Protein AF-A0A2A4YZ15-F1 (afdb_monomer)

Foldseek 3Di:
DDKAFFFKDFVVQRQWTAGPVGWIWGQQPDPDPVRFFIHTFDWDDDVNHFTFTQDPNDTDGPVNRVVRMDTDGDIGDRGDDDDDPDD

Solvent-accessible surface area (backbone atoms only — not comparable to full-atom values): 5255 Å² total; per-residue (Å²): 131,65,68,44,58,34,35,30,35,30,70,97,36,90,47,40,36,23,34,85,85,75,50,40,32,36,52,53,92,49,95,40,97,89,36,36,48,62,41,75,56,63,82,42,59,53,94,81,71,47,53,19,38,74,54,96,89,40,81,45,46,47,69,60,48,61,74,38,48,44,85,36,92,45,79,43,66,46,57,65,80,73,79,76,76,84,129

Sequence (87 aa):
MDKLLIKYRFQGFPYIVADGKGEFYQLPHTA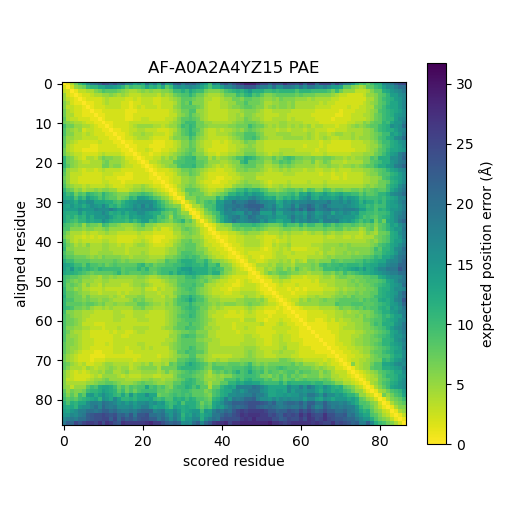NKYTRSFRKLNLILNNGITAGYRINRKFVSFNQLRKVAYISNEVVATKIDLPNPPF

Radius of gyration: 14.41 Å; Cα contacts (8 Å, |Δi|>4): 152; chains: 1; bounding box: 32×29×44 Å

Structure (mmCIF, N/CA/C/O backbone):
data_AF-A0A2A4YZ15-F1
#
_entry.id   AF-A0A2A4YZ15-F1
#
loop_
_atom_site.group_PDB
_atom_site.id
_atom_site.type_symbol
_atom_site.label_atom_id
_atom_site.label_alt_id
_atom_site.label_comp_id
_atom_site.label_asym_id
_atom_site.label_entity_id
_atom_site.label_seq_id
_atom_site.pdbx_PDB_ins_code
_atom_site.Cartn_x
_atom_site.Cartn_y
_atom_site.Cartn_z
_atom_site.occupancy
_atom_site.B_iso_or_equiv
_atom_site.auth_seq_id
_atom_site.auth_comp_id
_atom_site.auth_asym_id
_atom_site.auth_atom_id
_atom_site.pdbx_PDB_model_num
ATOM 1 N N . MET A 1 1 ? -7.529 4.719 21.021 1.00 52.25 1 MET A N 1
ATOM 2 C CA . MET A 1 1 ? -7.121 3.775 19.959 1.00 52.25 1 MET A CA 1
ATOM 3 C C . MET A 1 1 ? -6.937 4.567 18.686 1.00 52.25 1 MET A C 1
ATOM 5 O O . MET A 1 1 ? -7.905 5.181 18.251 1.00 52.25 1 MET A O 1
ATOM 9 N N . ASP A 1 2 ? -5.734 4.590 18.117 1.00 70.38 2 ASP A N 1
ATOM 10 C CA . ASP A 1 2 ? -5.533 5.263 16.834 1.00 70.38 2 ASP A CA 1
ATOM 11 C C . ASP A 1 2 ? -6.227 4.439 15.741 1.00 70.38 2 ASP A C 1
ATOM 13 O O . ASP A 1 2 ? -6.110 3.213 15.689 1.00 70.38 2 ASP A O 1
ATOM 17 N N . LYS A 1 3 ? -7.029 5.096 14.907 1.00 75.56 3 LYS A N 1
ATOM 18 C CA . LYS A 1 3 ? -7.710 4.477 13.766 1.00 75.56 3 LYS A CA 1
ATOM 19 C C . LYS A 1 3 ? -7.059 5.003 12.497 1.00 75.56 3 LYS A C 1
ATOM 21 O O . LYS A 1 3 ? -6.844 6.206 12.377 1.00 75.56 3 LYS A O 1
ATOM 26 N N . LEU A 1 4 ? -6.761 4.113 11.558 1.00 82.25 4 LEU A N 1
ATOM 27 C CA . LEU A 1 4 ? -6.249 4.477 10.246 1.00 82.25 4 LEU A CA 1
ATOM 28 C C . LEU A 1 4 ? -7.373 4.342 9.221 1.00 82.25 4 LEU A C 1
ATOM 30 O O . LEU A 1 4 ? -7.979 3.277 9.086 1.00 82.25 4 LEU A O 1
ATOM 34 N N . LEU A 1 5 ? -7.641 5.430 8.500 1.00 87.75 5 LEU A N 1
ATOM 35 C CA . LEU A 1 5 ? -8.514 5.405 7.336 1.00 87.75 5 LEU A CA 1
ATOM 36 C C . LEU A 1 5 ? -7.705 4.915 6.138 1.00 87.75 5 LEU A C 1
ATOM 38 O O . LEU A 1 5 ? -6.882 5.644 5.581 1.00 87.75 5 LEU A O 1
ATOM 42 N N . ILE A 1 6 ? -7.959 3.676 5.748 1.00 89.38 6 ILE A N 1
ATOM 43 C CA . ILE A 1 6 ? -7.462 3.116 4.503 1.00 89.38 6 ILE A CA 1
ATOM 44 C C . ILE A 1 6 ? -8.321 3.698 3.385 1.00 89.38 6 ILE A C 1
ATOM 46 O O . ILE A 1 6 ? -9.544 3.769 3.507 1.00 89.38 6 ILE A O 1
ATOM 50 N N . LYS A 1 7 ? -7.661 4.154 2.318 1.00 91.44 7 LYS A N 1
ATOM 51 C CA . LYS A 1 7 ? -8.310 4.636 1.091 1.00 91.44 7 LYS A CA 1
ATOM 52 C C . LYS A 1 7 ? -8.012 3.755 -0.106 1.00 91.44 7 LYS A C 1
ATOM 54 O O . LYS A 1 7 ? -8.835 3.681 -1.016 1.00 91.44 7 LYS A O 1
ATOM 59 N N . TYR A 1 8 ? -6.867 3.078 -0.093 1.00 91.12 8 TYR A N 1
ATOM 60 C CA . TYR A 1 8 ? -6.447 2.219 -1.187 1.00 91.12 8 TYR A CA 1
ATOM 61 C C . TYR A 1 8 ? -5.907 0.888 -0.680 1.00 91.12 8 TYR A C 1
ATOM 63 O O . TYR A 1 8 ? -5.160 0.823 0.300 1.00 91.12 8 TYR A O 1
ATOM 71 N N . ARG A 1 9 ? -6.264 -0.167 -1.403 1.00 91.56 9 ARG A N 1
ATOM 72 C CA . ARG A 1 9 ? -5.694 -1.510 -1.299 1.00 91.56 9 ARG A CA 1
ATOM 73 C C . ARG A 1 9 ? -5.088 -1.896 -2.645 1.00 91.56 9 ARG A C 1
ATOM 75 O O . ARG A 1 9 ? -5.301 -1.219 -3.649 1.00 91.56 9 ARG A O 1
ATOM 82 N N . PHE A 1 10 ? -4.320 -2.980 -2.661 1.00 91.19 10 PHE A N 1
ATOM 83 C CA . PHE A 1 10 ? -3.545 -3.390 -3.828 1.00 91.19 10 PHE A CA 1
ATOM 84 C C . PHE A 1 10 ? -3.802 -4.862 -4.149 1.00 91.19 10 PHE A C 1
ATOM 86 O O . PHE A 1 10 ? -3.594 -5.742 -3.309 1.00 91.19 10 PHE A O 1
ATOM 93 N N . GLN A 1 11 ? -4.265 -5.144 -5.364 1.00 89.38 11 GLN A N 1
ATOM 94 C CA . GLN A 1 11 ? -4.515 -6.510 -5.816 1.00 89.38 11 GLN A CA 1
ATOM 95 C C . GLN A 1 11 ? -3.199 -7.306 -5.827 1.00 89.38 11 GLN A C 1
ATOM 97 O O . GLN A 1 11 ? -2.167 -6.823 -6.288 1.00 89.38 11 GLN A O 1
ATOM 102 N N . GLY A 1 12 ? -3.217 -8.515 -5.257 1.00 85.75 12 GLY A N 1
ATOM 103 C CA . GLY A 1 12 ? -2.016 -9.344 -5.075 1.00 85.75 12 GLY A CA 1
ATOM 104 C C . GLY A 1 12 ? -1.132 -8.957 -3.878 1.00 85.75 12 GLY A C 1
ATOM 105 O O . GLY A 1 12 ? -0.208 -9.696 -3.548 1.00 85.75 12 GLY A O 1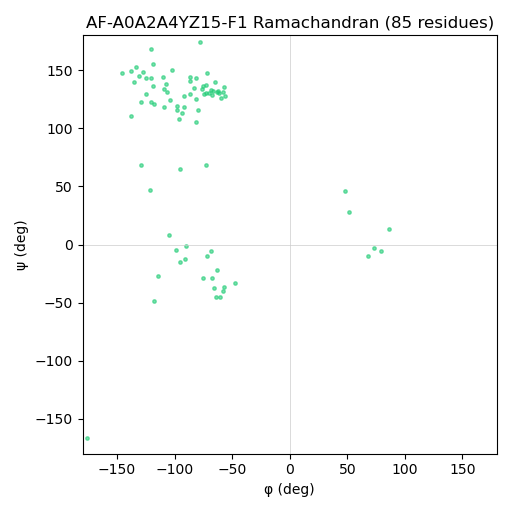
ATOM 106 N N . PHE A 1 13 ? -1.438 -7.857 -3.179 1.00 86.12 13 PHE A N 1
ATOM 107 C CA . PHE A 1 13 ? -0.723 -7.410 -1.979 1.00 86.12 13 PHE A CA 1
ATOM 108 C C . PHE A 1 13 ? -1.707 -7.125 -0.827 1.00 86.12 13 PHE A C 1
ATOM 110 O O . PHE A 1 13 ? -1.860 -5.976 -0.413 1.00 86.12 13 PHE A O 1
ATOM 117 N N . PRO A 1 14 ? -2.369 -8.158 -0.268 1.00 82.44 14 PRO A N 1
ATOM 118 C CA . PRO A 1 14 ? -3.461 -7.987 0.701 1.00 82.44 14 PRO A CA 1
ATOM 119 C C . PRO A 1 14 ? -3.039 -7.311 2.014 1.00 82.44 14 PRO A C 1
ATOM 121 O O . PRO A 1 14 ? -3.873 -6.737 2.709 1.00 82.44 14 PRO A O 1
ATOM 124 N N . TYR A 1 15 ? -1.746 -7.357 2.342 1.00 84.44 15 TYR A N 1
ATOM 125 C CA . TYR A 1 15 ? -1.179 -6.753 3.548 1.00 84.44 15 TYR A CA 1
ATOM 126 C C . TYR A 1 15 ? -0.718 -5.313 3.340 1.00 84.44 15 TYR A C 1
ATOM 128 O O . TYR A 1 15 ? -0.198 -4.718 4.273 1.00 84.44 15 TYR A O 1
ATOM 136 N N . ILE A 1 16 ? -0.832 -4.763 2.133 1.00 88.56 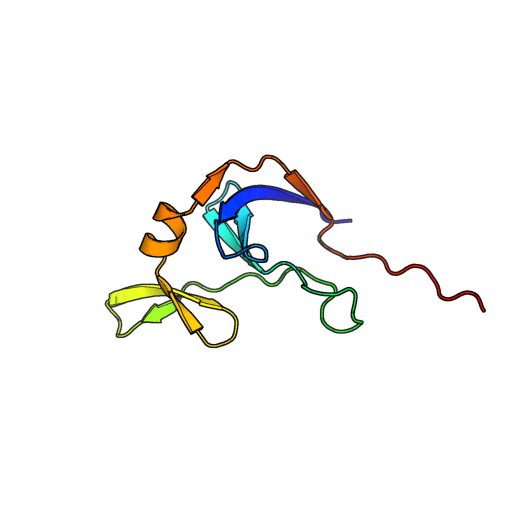16 ILE A N 1
ATOM 137 C CA . ILE A 1 16 ? -0.392 -3.404 1.832 1.00 88.56 16 ILE A CA 1
ATOM 138 C C . ILE A 1 16 ? -1.619 -2.535 1.673 1.00 88.56 16 ILE A C 1
ATOM 140 O O . ILE A 1 16 ? -2.560 -2.878 0.957 1.00 88.56 16 ILE A O 1
ATOM 144 N N . VAL A 1 17 ? -1.593 -1.401 2.352 1.00 89.88 17 VAL A N 1
ATOM 145 C CA . VAL A 1 17 ? -2.678 -0.431 2.340 1.00 89.88 17 VAL A CA 1
ATOM 146 C C . VAL A 1 17 ? -2.082 0.958 2.255 1.00 89.88 17 VAL A C 1
ATOM 148 O O . VAL A 1 17 ? -0.975 1.191 2.743 1.00 89.88 17 VAL A O 1
ATOM 151 N N . ALA A 1 18 ? -2.799 1.876 1.623 1.00 90.50 18 ALA A N 1
ATOM 152 C CA . ALA A 1 18 ? -2.433 3.279 1.636 1.00 90.50 18 ALA A CA 1
ATOM 153 C C . ALA A 1 18 ? -3.556 4.116 2.236 1.00 90.50 18 ALA A C 1
ATOM 155 O O . ALA A 1 18 ? -4.750 3.839 2.050 1.00 90.50 18 ALA A O 1
ATOM 156 N N . ASP A 1 19 ? -3.150 5.140 2.974 1.00 88.44 19 ASP A N 1
ATOM 157 C CA . ASP A 1 19 ? -4.073 6.148 3.462 1.00 88.44 19 ASP A CA 1
ATOM 158 C C . ASP A 1 19 ? -4.431 7.149 2.351 1.00 88.44 19 ASP A C 1
ATOM 160 O O . ASP A 1 19 ? -3.895 7.135 1.240 1.00 88.44 19 ASP A O 1
ATOM 164 N N . GLY A 1 20 ? -5.369 8.044 2.652 1.00 81.50 20 GLY A N 1
ATOM 165 C CA . GLY A 1 20 ? -5.751 9.121 1.735 1.00 81.50 20 GLY A CA 1
ATOM 166 C C . GLY A 1 20 ? -4.680 10.192 1.521 1.00 81.50 20 GLY A C 1
ATOM 167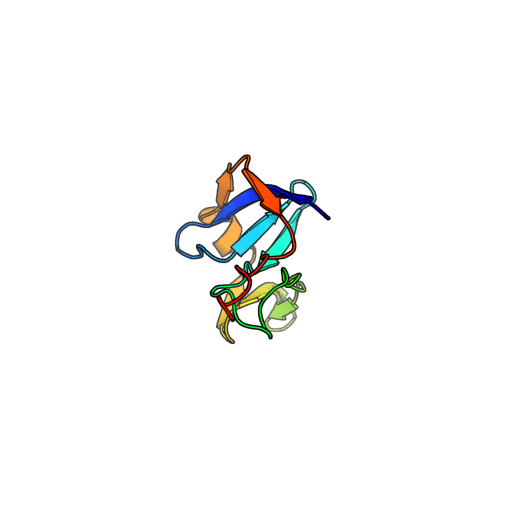 O O . GLY A 1 20 ? -4.888 11.078 0.700 1.00 81.50 20 GLY A O 1
ATOM 168 N N . LYS A 1 21 ? -3.561 10.136 2.253 1.00 84.44 21 LYS A N 1
ATOM 169 C CA . LYS A 1 21 ? -2.449 11.093 2.180 1.00 84.44 21 LYS A CA 1
ATOM 170 C C . LYS A 1 21 ? -1.300 10.578 1.309 1.00 84.44 21 LYS A C 1
ATOM 172 O O . LYS A 1 21 ? -0.357 11.318 1.051 1.00 84.44 21 LYS A O 1
ATOM 177 N N . GLY A 1 22 ? -1.393 9.337 0.825 1.00 79.38 22 GLY A N 1
ATOM 178 C CA . GLY A 1 22 ? -0.362 8.703 0.008 1.00 79.38 22 GLY A CA 1
ATOM 179 C C . GLY A 1 22 ? 0.729 8.011 0.824 1.00 79.38 22 GLY A C 1
ATOM 180 O O . GLY A 1 22 ? 1.761 7.645 0.261 1.00 79.38 22 GLY A O 1
ATOM 181 N N . GLU A 1 23 ? 0.519 7.806 2.126 1.00 87.62 23 GLU A N 1
ATOM 182 C CA . GLU A 1 23 ? 1.411 7.003 2.954 1.00 87.62 23 GLU A CA 1
ATOM 183 C C . GLU A 1 23 ? 1.025 5.527 2.882 1.00 87.62 23 GLU A C 1
ATOM 185 O O . GLU A 1 23 ? -0.153 5.166 2.874 1.00 87.62 23 GLU A O 1
ATOM 190 N N . PHE A 1 24 ? 2.039 4.664 2.834 1.00 89.50 24 PHE A N 1
ATOM 191 C CA . PHE A 1 24 ? 1.864 3.225 2.684 1.00 89.50 24 PHE A CA 1
ATOM 192 C C . PHE A 1 24 ? 2.167 2.522 3.996 1.00 89.50 24 PHE A C 1
ATOM 194 O O . PHE A 1 24 ? 3.157 2.811 4.674 1.00 89.50 24 PHE A O 1
ATOM 201 N N . TYR A 1 25 ? 1.338 1.540 4.314 1.00 88.69 25 TYR A N 1
ATOM 202 C CA . TYR A 1 25 ? 1.432 0.758 5.530 1.00 88.69 25 TYR A CA 1
ATOM 203 C C . TYR A 1 25 ? 1.350 -0.723 5.200 1.00 88.69 25 TYR A C 1
ATOM 205 O O . TYR A 1 25 ? 0.622 -1.153 4.304 1.00 88.69 25 TYR A O 1
ATOM 213 N N . GLN A 1 26 ? 2.098 -1.507 5.962 1.00 87.31 26 GLN A N 1
ATOM 214 C CA . GLN A 1 26 ? 1.977 -2.947 5.999 1.00 87.31 26 GLN A CA 1
ATOM 215 C C . GLN A 1 26 ? 1.122 -3.337 7.204 1.00 87.31 26 GLN A C 1
ATOM 217 O O . GLN A 1 26 ? 1.480 -3.060 8.355 1.00 87.31 26 GLN A O 1
ATOM 222 N N . LEU A 1 27 ? -0.003 -3.983 6.912 1.00 83.12 27 LEU A N 1
ATOM 223 C CA . LEU A 1 27 ? -0.857 -4.618 7.894 1.00 83.12 27 LEU A CA 1
ATOM 224 C C . LEU A 1 27 ? -0.109 -5.781 8.555 1.00 83.12 27 LEU A C 1
ATOM 226 O O . LEU A 1 27 ? 0.591 -6.542 7.875 1.00 83.12 27 LEU A O 1
ATOM 230 N N . PRO A 1 28 ? -0.273 -5.958 9.870 1.00 75.81 28 PRO A N 1
ATOM 231 C CA . PRO A 1 28 ? 0.173 -7.171 10.531 1.00 75.81 28 PRO A CA 1
ATOM 232 C C . PRO A 1 28 ? -0.547 -8.406 9.967 1.00 75.81 28 PRO A C 1
ATOM 234 O O . PRO A 1 28 ? -1.768 -8.432 9.853 1.00 75.81 28 PRO A O 1
ATOM 237 N N . HIS A 1 29 ? 0.220 -9.441 9.613 1.00 66.00 29 HIS A N 1
ATOM 238 C CA . HIS A 1 29 ? -0.303 -10.692 9.043 1.00 66.00 29 HIS A CA 1
ATOM 239 C C . HIS A 1 29 ? -0.978 -11.587 10.097 1.00 66.00 29 HIS A C 1
ATOM 241 O O . HIS A 1 29 ? -1.862 -12.379 9.789 1.00 66.00 29 HIS A O 1
ATOM 247 N N . THR A 1 30 ? -0.540 -11.488 11.350 1.00 62.47 30 THR A N 1
ATOM 248 C CA . THR A 1 30 ? -1.011 -12.315 12.467 1.00 62.47 30 THR A CA 1
ATOM 249 C C . THR A 1 30 ? -1.008 -11.499 13.744 1.00 62.47 30 THR A C 1
ATOM 251 O O . THR A 1 30 ? -0.109 -10.680 13.955 1.00 62.47 30 THR A O 1
ATOM 254 N N . ALA A 1 31 ? -1.955 -11.791 14.634 1.00 58.94 31 ALA A N 1
ATOM 255 C CA . ALA A 1 31 ? -1.977 -11.276 15.995 1.00 58.94 31 ALA A CA 1
ATOM 256 C C . ALA A 1 31 ? -0.884 -11.961 16.844 1.00 58.94 31 ALA A C 1
ATOM 258 O O . ALA A 1 31 ? -1.156 -12.767 17.725 1.00 58.94 31 ALA A O 1
ATOM 259 N N . ASN A 1 32 ? 0.385 -11.685 16.545 1.00 58.38 32 ASN A N 1
ATOM 260 C CA . ASN A 1 32 ? 1.523 -12.114 17.357 1.00 58.38 32 ASN A CA 1
ATOM 261 C C . ASN A 1 32 ? 2.021 -10.920 18.185 1.00 58.38 32 ASN A C 1
ATOM 263 O O . ASN A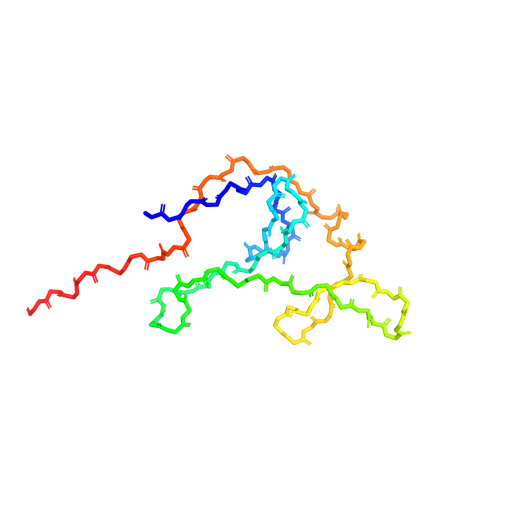 1 32 ? 1.917 -9.775 17.748 1.00 58.38 32 ASN A O 1
ATOM 267 N N . LYS A 1 33 ? 2.584 -11.171 19.374 1.00 55.91 33 LYS A N 1
ATOM 268 C CA . LYS A 1 33 ? 3.111 -10.167 20.318 1.00 55.91 33 LYS A CA 1
ATOM 269 C C . LYS A 1 33 ? 4.022 -9.123 19.661 1.00 55.91 33 LYS A C 1
ATOM 271 O O . LYS A 1 33 ? 3.986 -7.965 20.061 1.00 55.91 33 LYS A O 1
ATOM 276 N N . TYR A 1 34 ? 4.766 -9.519 18.630 1.00 57.94 34 TYR A N 1
ATOM 277 C CA . TYR A 1 34 ? 5.741 -8.677 17.930 1.00 57.94 34 TYR A CA 1
ATOM 278 C C . TYR A 1 34 ? 5.205 -7.988 16.665 1.00 57.94 34 TYR A C 1
ATOM 280 O O . TYR A 1 34 ? 5.829 -7.056 16.169 1.00 57.94 34 TYR A O 1
ATOM 288 N N . THR A 1 35 ? 4.054 -8.415 16.141 1.00 62.78 35 THR A N 1
ATOM 289 C CA . THR A 1 35 ? 3.456 -7.890 14.902 1.00 62.78 35 THR A CA 1
ATOM 290 C C . THR A 1 35 ? 2.061 -7.343 15.187 1.00 62.78 35 THR A C 1
ATOM 292 O O . THR A 1 35 ? 1.111 -7.692 14.502 1.00 62.78 35 THR A O 1
ATOM 295 N N . ARG A 1 36 ? 1.904 -6.538 16.247 1.00 64.69 36 ARG A N 1
ATOM 296 C CA . ARG A 1 36 ? 0.594 -5.982 16.652 1.00 64.69 36 ARG A CA 1
ATOM 297 C 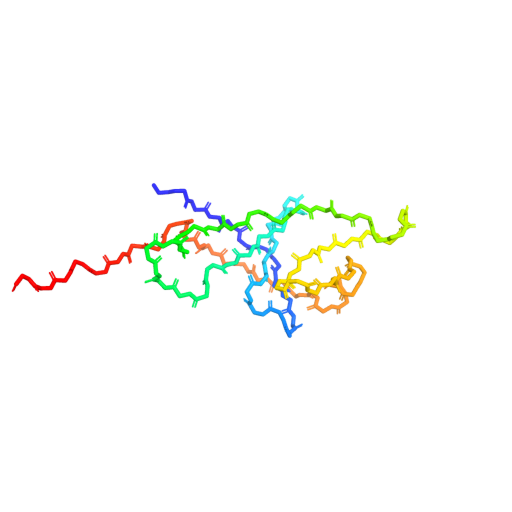C . ARG A 1 36 ? 0.265 -4.628 16.033 1.00 64.69 36 ARG A C 1
ATOM 299 O O . ARG A 1 36 ? -0.870 -4.178 16.159 1.00 64.69 36 ARG A O 1
ATOM 306 N N . SER A 1 37 ? 1.250 -3.971 15.426 1.00 71.94 37 SER A N 1
ATOM 307 C CA . SER A 1 37 ? 1.128 -2.613 14.908 1.00 71.94 37 SER A CA 1
ATOM 308 C C . SER A 1 37 ? 1.362 -2.545 13.407 1.00 71.94 37 SER A C 1
ATOM 310 O O . SER A 1 37 ? 2.052 -3.368 12.803 1.00 71.94 37 SER A O 1
ATOM 312 N N . PHE A 1 38 ? 0.775 -1.512 12.818 1.00 80.50 38 PHE A N 1
ATOM 313 C CA . PHE A 1 38 ? 0.970 -1.158 11.425 1.00 80.50 38 PHE A CA 1
ATOM 314 C C . PHE A 1 38 ? 2.409 -0.710 11.252 1.00 80.50 38 PHE A C 1
ATOM 316 O O . PHE A 1 38 ? 2.911 0.126 12.007 1.00 80.50 38 PHE A O 1
ATOM 323 N N . ARG A 1 39 ? 3.069 -1.242 10.230 1.00 84.81 39 ARG A N 1
ATOM 324 C CA . ARG A 1 39 ? 4.403 -0.786 9.866 1.00 84.81 39 ARG A CA 1
ATOM 325 C C . ARG A 1 39 ? 4.284 0.201 8.721 1.00 84.81 39 ARG A C 1
ATOM 327 O O . ARG A 1 39 ? 3.901 -0.186 7.621 1.00 84.81 39 ARG A O 1
ATOM 334 N N . LYS A 1 40 ? 4.660 1.457 8.952 1.00 87.69 40 LYS A N 1
ATOM 335 C CA . LYS A 1 40 ? 4.833 2.422 7.863 1.00 87.69 40 LYS A CA 1
ATOM 336 C C . LYS A 1 40 ? 5.960 1.953 6.941 1.00 87.69 40 LYS A C 1
ATOM 338 O O . LYS A 1 40 ? 7.032 1.553 7.407 1.00 87.69 40 LYS A O 1
ATOM 343 N N . LEU A 1 41 ? 5.697 1.953 5.641 1.00 88.25 41 LEU A N 1
ATOM 344 C CA . LEU A 1 41 ? 6.669 1.588 4.622 1.00 88.25 41 LEU A CA 1
ATOM 345 C C . LEU A 1 41 ? 7.401 2.840 4.158 1.00 88.25 41 LEU A C 1
ATOM 347 O O . LEU A 1 41 ? 6.788 3.825 3.751 1.00 88.25 41 LEU A O 1
ATOM 351 N N . ASN A 1 42 ? 8.727 2.778 4.195 1.00 87.38 42 ASN A N 1
ATOM 352 C CA . ASN A 1 42 ? 9.563 3.859 3.700 1.00 87.38 42 ASN A CA 1
ATOM 353 C C . ASN A 1 42 ? 9.723 3.728 2.188 1.00 87.38 42 ASN A C 1
ATOM 355 O O . ASN A 1 42 ? 9.984 2.632 1.680 1.00 87.38 42 ASN A O 1
ATOM 359 N N . LEU A 1 43 ? 9.581 4.853 1.489 1.00 87.12 43 LEU A N 1
ATOM 360 C CA . LEU A 1 43 ? 9.881 4.943 0.068 1.00 87.12 43 LEU A CA 1
ATOM 361 C C . LEU A 1 43 ? 11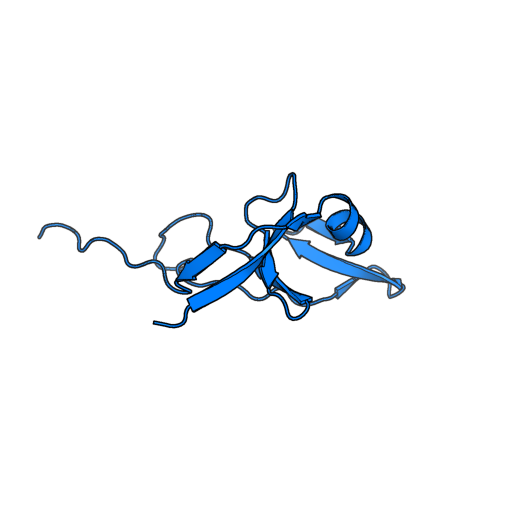.393 4.781 -0.130 1.00 87.12 43 LEU A C 1
ATOM 363 O O . LEU A 1 43 ? 12.188 5.452 0.524 1.00 87.12 43 LEU A O 1
ATOM 367 N N . ILE A 1 44 ? 11.782 3.873 -1.016 1.00 90.12 44 ILE A N 1
ATOM 368 C CA . ILE A 1 44 ? 13.174 3.556 -1.335 1.00 90.12 44 ILE A CA 1
ATOM 369 C C . ILE A 1 44 ? 13.365 3.715 -2.841 1.00 90.12 44 ILE A C 1
ATOM 371 O O . ILE A 1 44 ? 12.487 3.360 -3.630 1.00 90.12 44 ILE A O 1
ATOM 375 N N . LEU A 1 45 ? 14.533 4.216 -3.237 1.00 88.38 45 LEU A N 1
ATOM 376 C CA . LEU A 1 45 ? 14.965 4.247 -4.629 1.00 88.38 45 LEU A CA 1
ATOM 377 C C . LEU A 1 45 ? 15.775 2.985 -4.941 1.00 88.38 45 LEU A C 1
ATOM 379 O O . LEU A 1 45 ? 16.832 2.756 -4.358 1.00 88.38 45 LEU A O 1
ATOM 383 N N . ASN A 1 46 ? 15.292 2.168 -5.872 1.00 85.00 46 ASN A N 1
ATOM 384 C CA . ASN A 1 46 ? 16.067 1.073 -6.439 1.00 85.00 46 ASN A CA 1
ATOM 385 C C . ASN A 1 46 ? 17.000 1.620 -7.527 1.00 85.00 46 ASN A C 1
ATOM 387 O O . ASN A 1 46 ? 16.542 2.303 -8.450 1.00 85.00 46 ASN A O 1
ATOM 391 N N . ASN A 1 47 ? 18.300 1.338 -7.396 1.00 83.88 47 ASN A N 1
ATOM 392 C CA . ASN A 1 47 ? 19.372 1.849 -8.262 1.00 83.88 47 ASN A CA 1
ATOM 393 C C . ASN A 1 47 ? 19.361 3.382 -8.444 1.00 83.88 47 ASN A C 1
ATOM 395 O O . ASN A 1 47 ? 19.749 3.882 -9.493 1.00 83.88 47 ASN A O 1
ATOM 399 N N . GLY A 1 48 ? 18.855 4.134 -7.458 1.00 85.12 48 GLY A N 1
ATOM 400 C CA . GLY A 1 48 ? 18.760 5.600 -7.509 1.00 85.12 48 GLY A CA 1
ATOM 401 C C . GLY A 1 48 ? 17.676 6.169 -8.436 1.00 85.12 48 GLY A C 1
ATOM 402 O O . GLY A 1 48 ? 17.484 7.378 -8.448 1.00 85.12 48 GLY A O 1
ATOM 403 N N . ILE A 1 49 ? 16.944 5.326 -9.176 1.00 85.56 49 ILE A N 1
ATOM 404 C CA . ILE A 1 49 ? 16.002 5.774 -10.218 1.00 85.56 49 ILE A CA 1
ATOM 405 C C . ILE A 1 49 ? 14.564 5.364 -9.891 1.00 85.56 49 ILE A C 1
ATOM 407 O O . ILE A 1 49 ? 13.641 6.171 -9.972 1.00 85.56 49 ILE A O 1
ATOM 411 N N . THR A 1 50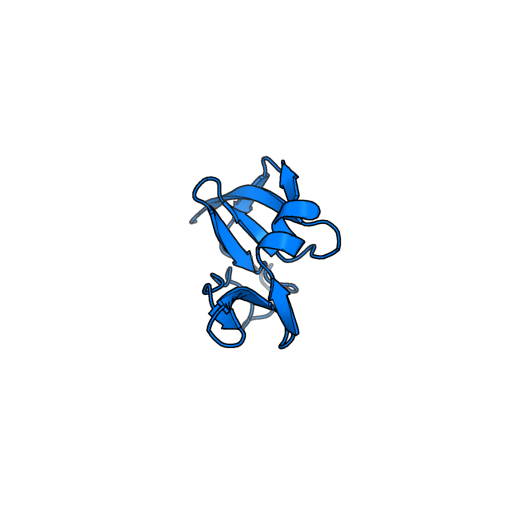 ? 14.332 4.099 -9.526 1.00 87.38 50 THR A N 1
ATOM 412 C CA . THR A 1 50 ? 12.961 3.580 -9.406 1.00 87.38 50 THR A CA 1
ATOM 413 C C . THR A 1 50 ? 12.452 3.701 -7.978 1.00 87.38 50 THR A C 1
ATOM 415 O O . THR A 1 50 ? 12.917 2.984 -7.097 1.00 87.38 50 THR A O 1
ATOM 418 N N . ALA A 1 51 ? 11.453 4.552 -7.751 1.00 90.94 51 ALA A N 1
ATOM 419 C CA . ALA A 1 51 ? 10.791 4.659 -6.456 1.00 90.94 51 ALA A CA 1
ATOM 420 C C . ALA A 1 51 ? 9.889 3.446 -6.173 1.00 90.94 51 ALA A C 1
ATOM 422 O O . ALA A 1 51 ? 9.145 2.972 -7.040 1.00 90.94 51 ALA A O 1
ATOM 423 N N . GLY A 1 52 ? 9.940 2.937 -4.947 1.00 90.81 52 GLY A N 1
ATOM 424 C CA . GLY A 1 52 ? 9.123 1.811 -4.518 1.00 90.81 52 GLY A CA 1
ATOM 425 C C . GLY A 1 52 ? 9.288 1.481 -3.046 1.00 90.81 52 GLY A C 1
ATOM 426 O O . GLY A 1 52 ? 9.845 2.256 -2.272 1.00 90.81 52 GLY A O 1
ATOM 427 N N . TYR A 1 53 ? 8.799 0.310 -2.660 1.00 89.50 53 TYR A N 1
ATOM 428 C CA . TYR A 1 53 ? 8.808 -0.148 -1.277 1.00 89.50 53 TYR A CA 1
ATOM 429 C C . TYR A 1 53 ? 9.436 -1.528 -1.177 1.00 89.50 53 TYR A C 1
ATOM 431 O O . TYR A 1 53 ? 9.311 -2.364 -2.077 1.00 89.50 53 TYR A O 1
ATOM 439 N N . ARG A 1 54 ? 10.097 -1.786 -0.047 1.00 86.00 54 ARG A N 1
ATOM 440 C CA . ARG A 1 54 ? 10.630 -3.110 0.263 1.00 86.00 54 ARG A CA 1
ATOM 441 C C . ARG A 1 54 ? 9.641 -3.864 1.139 1.00 86.00 54 ARG A C 1
ATOM 443 O O . ARG A 1 54 ? 9.479 -3.553 2.315 1.00 86.00 54 ARG A O 1
ATOM 450 N N . ILE A 1 55 ? 8.996 -4.865 0.554 1.00 80.19 55 ILE A N 1
ATOM 451 C CA . ILE A 1 55 ? 7.940 -5.666 1.173 1.00 80.19 55 ILE A CA 1
ATOM 452 C C . ILE A 1 55 ? 8.433 -7.108 1.227 1.00 80.19 55 ILE A C 1
ATOM 454 O O . ILE A 1 55 ? 8.769 -7.689 0.199 1.00 80.19 55 ILE A O 1
ATOM 458 N N . ASN A 1 56 ? 8.515 -7.693 2.425 1.00 76.62 56 ASN A N 1
ATOM 459 C CA . ASN A 1 56 ? 8.984 -9.072 2.624 1.00 76.62 56 ASN A CA 1
ATOM 460 C C . ASN A 1 56 ? 10.294 -9.379 1.865 1.00 76.62 56 ASN A C 1
ATOM 462 O O . ASN A 1 56 ? 10.412 -10.389 1.177 1.00 76.62 56 ASN A O 1
ATOM 466 N N . ARG A 1 57 ? 11.273 -8.465 1.961 1.00 80.38 57 ARG A N 1
ATOM 467 C CA . ARG A 1 57 ? 12.580 -8.482 1.264 1.00 80.38 57 ARG A CA 1
ATOM 468 C C . ARG A 1 57 ? 12.537 -8.292 -0.261 1.00 80.38 57 ARG A C 1
ATOM 470 O O . ARG A 1 57 ? 13.597 -8.033 -0.828 1.00 80.38 57 ARG A O 1
ATOM 477 N N . LYS A 1 58 ? 11.366 -8.324 -0.901 1.00 84.88 58 LYS A N 1
ATOM 478 C CA . LYS A 1 58 ? 11.180 -8.028 -2.330 1.00 84.88 58 LYS A CA 1
ATOM 479 C C . LYS A 1 58 ? 10.989 -6.527 -2.553 1.00 84.88 58 LYS A C 1
ATOM 481 O O . LYS A 1 58 ? 10.381 -5.845 -1.731 1.00 84.88 58 LYS A O 1
ATOM 486 N N . PHE A 1 59 ? 11.521 -6.011 -3.656 1.00 88.44 59 PHE A N 1
ATOM 487 C CA . PHE A 1 59 ? 11.246 -4.645 -4.094 1.00 88.44 59 PHE A CA 1
ATOM 488 C C . PHE A 1 59 ? 9.976 -4.635 -4.944 1.00 88.44 59 PHE A C 1
ATOM 490 O O . PHE A 1 59 ? 9.856 -5.422 -5.882 1.00 88.44 59 PHE A O 1
ATOM 497 N N . VAL A 1 60 ? 9.044 -3.747 -4.616 1.00 88.25 60 VAL A N 1
ATOM 498 C CA . VAL A 1 60 ? 7.837 -3.504 -5.405 1.00 88.25 60 VAL A CA 1
ATOM 499 C C . VAL A 1 60 ? 7.859 -2.046 -5.826 1.00 88.25 60 VAL A C 1
ATOM 501 O O . VAL A 1 60 ? 7.937 -1.155 -4.978 1.00 88.25 60 VAL A O 1
ATOM 504 N N . SER A 1 61 ? 7.813 -1.791 -7.132 1.00 90.50 61 SER A N 1
ATOM 505 C CA . SER A 1 61 ? 7.845 -0.413 -7.620 1.00 90.50 61 SER A CA 1
ATOM 506 C C . SER A 1 61 ? 6.528 0.303 -7.328 1.00 90.50 61 SER A C 1
ATOM 508 O O . SER A 1 61 ? 5.445 -0.287 -7.365 1.00 90.50 61 SER A O 1
ATOM 510 N N . PHE A 1 62 ? 6.614 1.606 -7.085 1.00 89.81 62 PHE A N 1
ATOM 511 C CA . PHE A 1 62 ? 5.448 2.454 -6.857 1.00 89.81 62 PHE A CA 1
ATOM 512 C C . PHE A 1 62 ? 4.473 2.414 -8.044 1.00 89.81 62 PHE A C 1
ATOM 514 O O . PHE A 1 62 ? 3.260 2.313 -7.867 1.00 89.81 62 PHE A O 1
ATOM 521 N N . ASN A 1 63 ? 5.011 2.401 -9.267 1.00 90.06 63 ASN A N 1
ATOM 522 C CA . ASN A 1 63 ? 4.220 2.316 -10.493 1.00 90.06 63 ASN A CA 1
ATOM 523 C C . ASN A 1 63 ? 3.480 0.980 -10.624 1.00 90.06 63 ASN A C 1
ATOM 525 O O . ASN A 1 63 ? 2.340 0.964 -11.081 1.00 90.06 63 ASN A O 1
ATOM 529 N N . GLN A 1 64 ? 4.091 -0.135 -10.209 1.00 89.25 64 GLN A N 1
ATOM 530 C CA . GLN A 1 64 ? 3.398 -1.426 -10.164 1.00 89.25 64 GLN A CA 1
ATOM 531 C C . GLN A 1 64 ? 2.244 -1.395 -9.164 1.00 89.25 64 GLN A C 1
ATOM 533 O O . GLN A 1 64 ? 1.147 -1.813 -9.519 1.00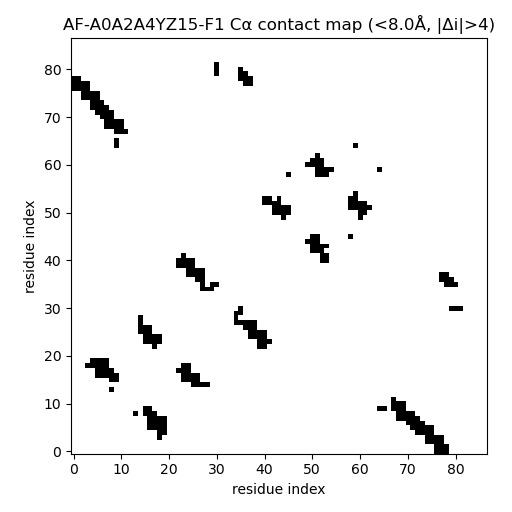 89.25 64 GLN A O 1
ATOM 538 N N . LEU A 1 65 ? 2.460 -0.848 -7.963 1.00 88.81 65 LEU A N 1
ATOM 539 C CA . LEU A 1 65 ? 1.398 -0.720 -6.961 1.00 88.81 65 LEU A CA 1
ATOM 540 C C . LEU A 1 65 ? 0.243 0.140 -7.472 1.00 88.81 65 LEU A C 1
ATOM 542 O O . LEU A 1 65 ? -0.904 -0.276 -7.367 1.00 88.81 65 LEU A O 1
ATOM 546 N N . ARG A 1 66 ? 0.520 1.285 -8.106 1.00 88.00 66 ARG A N 1
ATOM 547 C CA . ARG A 1 66 ? -0.534 2.130 -8.691 1.00 88.00 66 ARG A CA 1
ATOM 548 C C . ARG A 1 66 ? -1.406 1.401 -9.713 1.00 88.00 66 ARG A C 1
ATOM 550 O O . ARG A 1 66 ? -2.602 1.652 -9.747 1.00 88.00 66 ARG A O 1
ATOM 557 N N . LYS A 1 67 ? -0.835 0.502 -10.521 1.00 91.38 67 LYS A N 1
ATOM 558 C CA . LYS A 1 67 ? -1.594 -0.257 -11.533 1.00 91.38 67 LYS A CA 1
ATOM 559 C C . LYS A 1 67 ? -2.580 -1.253 -10.928 1.00 91.38 67 LYS A C 1
ATOM 561 O O . LYS A 1 67 ? -3.583 -1.556 -11.558 1.00 91.38 67 LYS A O 1
ATOM 566 N N . VAL A 1 68 ? -2.284 -1.764 -9.736 1.00 91.94 68 VAL A N 1
ATOM 567 C CA . VAL A 1 68 ? -3.117 -2.751 -9.031 1.00 91.94 68 VAL A CA 1
ATOM 568 C C . VAL A 1 68 ? -3.907 -2.131 -7.877 1.00 91.94 68 VAL A C 1
ATOM 570 O O . VAL A 1 68 ? -4.495 -2.853 -7.070 1.00 91.94 68 VAL A O 1
ATOM 573 N N . ALA A 1 69 ? -3.880 -0.802 -7.755 1.00 91.81 69 ALA A N 1
ATOM 574 C CA . ALA A 1 69 ? -4.551 -0.081 -6.689 1.00 91.81 69 ALA A CA 1
ATOM 575 C C . ALA A 1 69 ? -6.061 -0.033 -6.936 1.00 91.81 69 ALA A C 1
ATOM 577 O O . ALA A 1 69 ? -6.509 0.275 -8.038 1.00 91.81 69 ALA A O 1
ATOM 578 N N . TYR A 1 70 ? -6.843 -0.269 -5.888 1.00 91.88 70 TYR A N 1
ATOM 579 C CA . TYR A 1 70 ? -8.288 -0.078 -5.896 1.00 91.88 70 TYR A CA 1
ATOM 580 C C . TYR A 1 70 ? -8.733 0.668 -4.641 1.00 91.88 70 TYR A C 1
ATOM 582 O O . TYR A 1 70 ? -8.072 0.626 -3.598 1.00 91.88 70 TYR A O 1
ATOM 590 N N . ILE A 1 71 ? -9.850 1.384 -4.758 1.00 91.38 71 ILE A N 1
ATOM 591 C CA . ILE A 1 71 ? -10.403 2.182 -3.664 1.00 91.38 71 ILE A CA 1
ATOM 592 C C . ILE A 1 71 ? -11.000 1.242 -2.617 1.00 91.38 71 ILE A C 1
ATOM 594 O O . ILE A 1 71 ? -11.796 0.362 -2.930 1.00 91.38 71 ILE A O 1
ATOM 598 N N . SER A 1 72 ? -10.626 1.465 -1.365 1.00 85.94 72 SER A N 1
ATOM 599 C CA . SER A 1 72 ? -11.101 0.734 -0.196 1.00 85.94 72 SER A CA 1
ATOM 600 C C . SER A 1 72 ? -11.358 1.760 0.895 1.00 85.94 72 SER A C 1
ATOM 602 O O . SER A 1 72 ? -10.401 2.346 1.376 1.00 85.94 72 SER A O 1
ATOM 604 N N . ASN A 1 73 ? -12.613 2.017 1.270 1.00 87.62 73 ASN A N 1
ATOM 605 C CA . ASN A 1 73 ? -12.972 3.002 2.302 1.00 87.62 73 ASN A CA 1
ATOM 606 C C . ASN A 1 73 ? -13.140 2.322 3.667 1.00 87.62 73 ASN A C 1
ATOM 608 O O . ASN A 1 73 ? -14.240 2.259 4.211 1.00 87.62 73 ASN A O 1
ATOM 612 N N . GLU A 1 74 ? -12.053 1.780 4.204 1.00 86.31 74 GLU A N 1
ATOM 613 C CA . GLU A 1 74 ? -12.083 0.994 5.438 1.00 86.31 74 GLU A CA 1
ATOM 614 C C . GLU A 1 74 ? -11.411 1.748 6.582 1.00 86.31 74 GLU A C 1
ATOM 616 O O . GLU A 1 74 ? -10.402 2.428 6.397 1.00 86.31 74 GLU A O 1
ATOM 621 N N . VAL A 1 75 ? -11.945 1.596 7.791 1.00 84.06 75 VAL A N 1
ATOM 622 C CA . VAL A 1 75 ? -11.326 2.123 9.007 1.00 84.06 75 VAL A CA 1
ATOM 623 C C . VAL A 1 75 ? -10.808 0.947 9.813 1.00 84.06 75 VAL A C 1
ATOM 625 O O . VAL A 1 75 ? -11.592 0.106 10.246 1.00 84.06 75 VAL A O 1
ATOM 628 N N . VAL A 1 76 ? -9.496 0.894 10.030 1.00 80.31 76 VAL A N 1
ATOM 629 C CA . VAL A 1 76 ? -8.866 -0.201 10.775 1.00 80.31 76 VAL A CA 1
ATOM 630 C C . VAL A 1 76 ? -8.176 0.350 12.016 1.00 80.31 76 VAL A C 1
ATOM 632 O O . VAL A 1 76 ? -7.530 1.399 11.978 1.00 80.31 76 VAL A O 1
ATOM 635 N N . ALA A 1 77 ? -8.342 -0.340 13.143 1.00 74.88 77 ALA A N 1
ATOM 636 C CA . ALA A 1 77 ? -7.646 -0.008 14.379 1.00 74.88 77 ALA A CA 1
ATOM 637 C C . ALA A 1 77 ? -6.148 -0.290 14.219 1.00 74.88 77 ALA A C 1
ATOM 639 O O . ALA A 1 77 ? -5.777 -1.363 13.754 1.00 74.88 77 ALA A O 1
ATOM 640 N N . THR A 1 78 ? -5.284 0.646 14.620 1.00 67.06 78 THR A N 1
ATOM 641 C CA . THR A 1 78 ? -3.822 0.530 14.444 1.00 67.06 78 THR A CA 1
ATOM 642 C C . THR A 1 78 ? -3.158 -0.501 15.360 1.00 67.06 78 THR A C 1
ATOM 644 O O . THR A 1 78 ? -1.972 -0.809 15.206 1.00 67.06 78 THR A O 1
ATOM 647 N N . LYS A 1 79 ? -3.904 -1.027 16.331 1.00 67.56 79 LYS A N 1
ATOM 648 C CA . LYS A 1 79 ? -3.471 -2.072 17.250 1.00 67.56 79 LYS A CA 1
ATOM 649 C C . LYS A 1 79 ? -4.467 -3.216 17.176 1.00 67.56 79 LYS A C 1
ATOM 651 O O . LYS A 1 79 ? -5.669 -2.988 17.277 1.00 67.56 79 LYS A O 1
ATOM 656 N N . ILE A 1 80 ? -3.951 -4.428 16.995 1.00 65.94 80 ILE A N 1
ATOM 657 C CA . ILE A 1 80 ? -4.750 -5.637 17.183 1.00 65.94 80 ILE A CA 1
ATOM 658 C C . ILE A 1 80 ? -4.810 -5.915 18.685 1.00 65.94 80 ILE A C 1
ATOM 660 O O . ILE A 1 80 ? -3.775 -6.202 19.299 1.00 65.94 80 ILE A O 1
ATOM 664 N N . ASP A 1 81 ? -6.006 -5.846 19.261 1.00 60.94 81 ASP A N 1
ATOM 665 C CA . ASP A 1 81 ? -6.253 -6.340 20.611 1.00 60.94 81 ASP A CA 1
ATOM 666 C C . ASP A 1 81 ? -6.282 -7.869 20.577 1.00 60.94 81 ASP A C 1
ATOM 668 O O . ASP A 1 81 ? -6.949 -8.477 19.738 1.00 60.94 81 ASP A O 1
ATOM 672 N N . LEU A 1 82 ? -5.518 -8.506 21.462 1.00 58.72 82 LEU A N 1
ATOM 673 C CA . LEU A 1 82 ? -5.637 -9.945 21.653 1.00 58.72 82 LEU A CA 1
ATOM 674 C C . LEU A 1 82 ? -6.817 -10.229 22.579 1.00 58.72 82 LEU A C 1
ATOM 676 O O . LEU A 1 82 ? -6.987 -9.497 23.557 1.00 58.72 82 LEU A O 1
ATOM 680 N N . PRO A 1 83 ? -7.576 -11.313 22.347 1.00 60.59 83 PRO A N 1
ATOM 681 C CA . PRO A 1 83 ? -8.399 -11.859 23.410 1.00 60.59 83 PRO A CA 1
ATOM 682 C C . PRO A 1 83 ? -7.476 -12.210 24.583 1.00 60.59 83 PRO A C 1
ATOM 684 O O . PRO A 1 83 ? -6.422 -12.827 24.387 1.00 60.59 83 PRO A O 1
ATOM 687 N N . ASN A 1 84 ? -7.842 -11.783 25.793 1.00 57.12 84 ASN A N 1
ATOM 688 C CA . ASN A 1 84 ? -7.160 -12.253 26.992 1.00 57.12 84 ASN A CA 1
ATOM 689 C C . ASN A 1 84 ? -7.257 -13.786 27.000 1.00 57.12 84 ASN A C 1
ATOM 691 O O . ASN A 1 84 ? -8.365 -14.304 26.825 1.00 57.12 84 ASN A O 1
ATOM 695 N N . PRO A 1 85 ? -6.137 -14.519 27.145 1.00 61.06 85 PRO A N 1
ATOM 696 C CA . PRO A 1 85 ? -6.223 -15.960 27.308 1.00 61.06 85 PRO A CA 1
ATOM 697 C C . PRO A 1 85 ? -7.102 -16.246 28.536 1.00 61.06 85 PRO A C 1
ATOM 699 O O . PRO A 1 85 ? -6.953 -15.543 29.542 1.00 61.06 85 PRO A O 1
ATOM 702 N N . PRO A 1 86 ? -8.042 -17.206 28.461 1.00 62.53 86 PRO A N 1
ATOM 703 C CA . PRO A 1 86 ? -8.741 -17.653 29.654 1.00 62.53 86 PRO A CA 1
ATOM 704 C C . PRO A 1 86 ? -7.677 -18.190 30.617 1.00 62.53 86 PRO A C 1
ATOM 706 O O . PRO A 1 86 ? -6.816 -18.969 30.205 1.00 62.53 86 PRO A O 1
ATOM 709 N N . PHE A 1 87 ? -7.687 -17.648 31.835 1.00 59.22 87 PHE A N 1
ATOM 710 C CA . PHE A 1 87 ? -6.802 -18.031 32.933 1.00 59.22 87 PHE A CA 1
ATOM 711 C C . PHE A 1 87 ? -6.859 -19.533 33.214 1.00 59.22 87 PHE A C 1
ATOM 713 O O . PHE A 1 87 ? -7.965 -20.109 33.084 1.00 59.22 87 PHE A O 1
#

Secondary structure (DSSP, 8-state):
--EEEEEEEETTEEEEEEETTS-EEEPPSS--TTS-B-EEPPEEEETTTEEEEEETTEEEEHHHHHHTEEEEEEEEESB-PPPPPP-

Mean predicted aligned error: 7.48 Å

pLDDT: mean 80.65, std 11.39, range [52.25, 91.94]

Nearest PDB structures (foldseek):
  1jsg-assembly1_A-2  TM=3.041E-01  e=9.460E+00  Homo sapiens